Protein AF-A0A920SZR5-F1 (afdb_monomer_lite)

Foldseek 3Di:
DDDDDDDQAPDDDDDKDDWDDPPAWTWIDDVVVGFIKIAGSVVNDIDGD

Structure (mmCIF, N/CA/C/O backbone):
data_AF-A0A920SZR5-F1
#
_entry.id   AF-A0A920SZR5-F1
#
loop_
_atom_site.group_PDB
_atom_site.id
_atom_site.type_symbol
_atom_site.label_atom_id
_atom_site.label_alt_id
_atom_site.label_comp_id
_atom_site.label_asym_id
_atom_site.label_entity_id
_atom_site.label_seq_id
_atom_site.pdbx_PDB_ins_code
_atom_site.Cartn_x
_atom_site.Cartn_y
_atom_site.Cartn_z
_atom_site.occupancy
_atom_site.B_iso_or_equiv
_atom_site.auth_seq_id
_atom_site.auth_comp_id
_atom_site.auth_asym_id
_atom_site.auth_atom_id
_atom_site.pdbx_PDB_model_num
ATOM 1 N N . MET A 1 1 ? 0.198 19.048 23.227 1.00 62.03 1 MET A N 1
ATOM 2 C CA . MET A 1 1 ? -0.403 18.367 22.064 1.00 62.03 1 MET A CA 1
ATOM 3 C C . MET A 1 1 ? 0.701 17.507 21.475 1.00 62.03 1 MET A C 1
ATOM 5 O O . MET A 1 1 ? 1.521 18.021 20.731 1.00 62.03 1 MET A O 1
ATOM 9 N N . ASN A 1 2 ? 0.807 16.258 21.935 1.00 86.62 2 ASN A N 1
ATOM 10 C CA . ASN A 1 2 ? 1.895 15.358 21.551 1.00 86.62 2 ASN A CA 1
ATOM 11 C C . ASN A 1 2 ? 1.309 14.309 20.620 1.00 86.62 2 ASN A C 1
ATOM 13 O O . ASN A 1 2 ? 0.527 13.468 21.055 1.00 86.62 2 ASN A O 1
ATOM 17 N N . TRP A 1 3 ? 1.651 14.404 19.343 1.00 91.94 3 TRP A N 1
ATOM 18 C CA . TRP A 1 3 ? 1.339 13.363 18.380 1.00 91.94 3 TRP A CA 1
ATOM 19 C C . TRP A 1 3 ? 2.407 12.282 18.478 1.00 91.94 3 TRP A C 1
ATOM 21 O O . TRP A 1 3 ? 3.598 12.591 18.495 1.00 91.94 3 TRP A O 1
ATOM 31 N N . ASN A 1 4 ? 1.968 11.030 18.561 1.00 90.81 4 ASN A N 1
ATOM 32 C CA . ASN A 1 4 ? 2.841 9.881 18.390 1.00 90.81 4 ASN A CA 1
ATOM 33 C C . ASN A 1 4 ? 2.600 9.323 16.990 1.00 90.81 4 ASN A C 1
ATOM 35 O O . ASN A 1 4 ? 1.454 9.059 16.628 1.00 90.81 4 ASN A O 1
ATOM 39 N N . PHE A 1 5 ? 3.665 9.188 16.210 1.00 91.38 5 PHE A N 1
ATOM 40 C CA . PHE A 1 5 ? 3.595 8.687 14.845 1.00 91.38 5 PHE A CA 1
ATOM 41 C C . PHE A 1 5 ? 4.107 7.255 14.810 1.00 91.38 5 PHE A C 1
ATOM 43 O O . PHE A 1 5 ? 5.128 6.934 15.416 1.00 91.38 5 PHE A O 1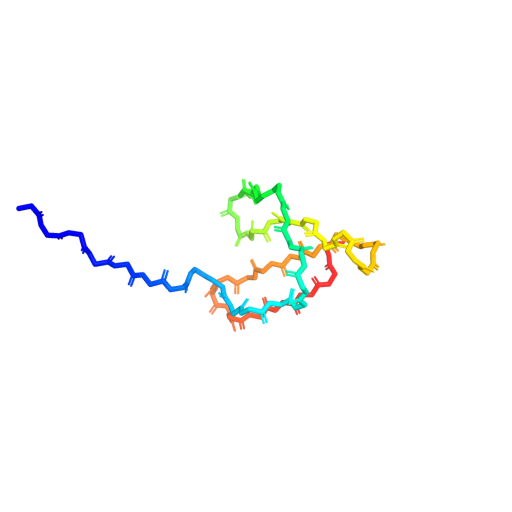
ATOM 50 N N . GLU A 1 6 ? 3.412 6.414 14.059 1.00 88.62 6 GLU A N 1
ATOM 51 C CA . GLU A 1 6 ? 3.808 5.039 13.801 1.00 88.62 6 GLU A CA 1
ATOM 52 C C . GLU A 1 6 ? 3.663 4.719 12.316 1.00 88.62 6 GLU A C 1
ATOM 54 O O . GLU A 1 6 ? 2.922 5.377 11.581 1.00 88.62 6 GLU A O 1
ATOM 59 N N . ASN A 1 7 ? 4.389 3.698 11.868 1.00 85.75 7 ASN A N 1
ATOM 60 C CA . ASN A 1 7 ? 4.246 3.204 10.509 1.00 85.75 7 ASN A CA 1
ATOM 61 C C . ASN A 1 7 ? 2.889 2.507 10.374 1.00 85.75 7 ASN A C 1
ATOM 63 O O . ASN A 1 7 ? 2.672 1.458 10.978 1.00 85.75 7 ASN A O 1
ATOM 67 N N . ALA A 1 8 ? 2.002 3.065 9.550 1.00 80.94 8 ALA A N 1
ATOM 68 C CA . ALA A 1 8 ? 0.684 2.482 9.295 1.00 80.94 8 ALA A CA 1
ATOM 69 C C . ALA A 1 8 ? 0.763 1.100 8.611 1.00 80.94 8 ALA A C 1
ATOM 71 O O . ALA A 1 8 ? -0.080 0.235 8.842 1.00 80.94 8 ALA A O 1
ATOM 72 N N . ALA A 1 9 ? 1.795 0.885 7.792 1.00 81.44 9 ALA A N 1
ATOM 73 C CA . ALA A 1 9 ? 2.100 -0.362 7.099 1.00 81.44 9 ALA A CA 1
ATOM 74 C C . ALA A 1 9 ? 3.629 -0.561 7.046 1.00 81.44 9 ALA A C 1
ATOM 76 O O . A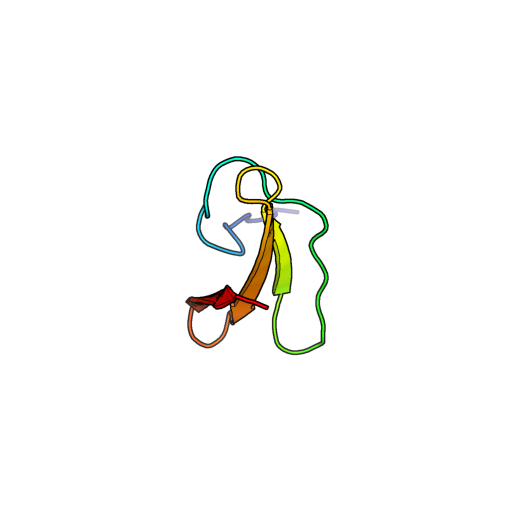LA A 1 9 ? 4.376 0.414 7.184 1.00 81.44 9 ALA A O 1
ATOM 77 N N . PRO A 1 10 ? 4.130 -1.797 6.860 1.00 79.81 10 PRO A N 1
ATOM 78 C CA . PRO A 1 10 ? 5.554 -2.013 6.629 1.00 79.81 10 PRO A CA 1
ATOM 79 C C . PRO A 1 10 ? 6.011 -1.333 5.329 1.00 79.81 10 PRO A C 1
ATOM 81 O O . PRO A 1 10 ? 5.216 -1.095 4.422 1.00 79.81 10 PRO A O 1
ATOM 84 N N . VAL A 1 11 ? 7.307 -1.036 5.228 1.00 76.44 11 VAL A N 1
ATOM 85 C CA . VAL A 1 11 ? 7.901 -0.501 3.993 1.00 76.44 11 VAL A CA 1
ATOM 86 C C . VAL A 1 11 ? 7.858 -1.592 2.923 1.00 76.44 11 VAL A C 1
ATOM 88 O O . VAL A 1 11 ? 8.509 -2.627 3.066 1.00 76.44 11 VAL A O 1
ATOM 91 N N . ILE A 1 12 ? 7.071 -1.383 1.867 1.00 73.44 12 ILE A N 1
ATOM 92 C CA . ILE A 1 12 ? 6.830 -2.382 0.819 1.00 73.44 12 ILE A CA 1
ATOM 93 C C . ILE A 1 12 ? 7.338 -1.848 -0.522 1.00 73.44 12 ILE A C 1
ATOM 95 O O . ILE A 1 12 ? 6.660 -1.097 -1.219 1.00 73.44 12 ILE A O 1
ATOM 99 N N . GLY A 1 13 ? 8.540 -2.277 -0.911 1.00 73.81 13 GLY A N 1
ATOM 100 C CA . GLY A 1 13 ? 9.182 -1.849 -2.157 1.00 73.81 13 GLY A CA 1
ATOM 101 C C . GLY A 1 13 ? 9.810 -0.456 -2.062 1.00 73.81 13 GLY A C 1
ATOM 102 O O . GLY A 1 13 ? 10.243 -0.044 -0.990 1.00 73.81 13 GLY A O 1
ATOM 103 N N . SER A 1 14 ? 9.921 0.235 -3.202 1.00 80.38 14 SER A N 1
ATOM 104 C CA . SER A 1 14 ? 10.589 1.541 -3.295 1.00 80.38 14 SER A CA 1
ATOM 105 C C . SER A 1 14 ? 9.612 2.714 -3.260 1.00 80.38 14 SER A C 1
ATOM 107 O O . SER A 1 14 ? 9.692 3.545 -2.364 1.00 80.38 14 SER A O 1
ATOM 109 N N . ILE A 1 15 ? 8.704 2.790 -4.236 1.00 84.75 15 ILE A N 1
ATOM 110 C CA . ILE A 1 15 ? 7.802 3.928 -4.427 1.00 84.75 15 ILE A CA 1
ATOM 111 C C . ILE A 1 15 ? 6.364 3.423 -4.394 1.00 84.75 15 ILE A C 1
ATOM 113 O O . ILE A 1 15 ? 5.895 2.782 -5.343 1.00 84.75 15 ILE A O 1
ATOM 117 N N . THR A 1 16 ? 5.684 3.721 -3.289 1.00 89.94 16 THR A N 1
ATOM 118 C CA . THR A 1 16 ? 4.251 3.492 -3.106 1.00 89.94 16 THR A CA 1
ATOM 119 C C . THR A 1 16 ? 3.508 4.815 -3.029 1.00 89.94 16 THR A C 1
ATOM 121 O O . THR A 1 16 ? 3.967 5.720 -2.335 1.00 89.94 16 THR A O 1
ATOM 124 N N . GLU A 1 17 ? 2.357 4.926 -3.688 1.00 91.38 17 GLU A N 1
ATOM 125 C CA . GLU A 1 17 ? 1.567 6.161 -3.714 1.00 91.38 17 GLU A CA 1
ATOM 126 C C . GLU A 1 17 ? 0.057 5.883 -3.729 1.00 91.38 17 GLU A C 1
ATOM 128 O O . GLU A 1 17 ? -0.393 4.744 -3.864 1.00 91.38 17 GLU A O 1
ATOM 133 N N . GLY A 1 18 ? -0.739 6.949 -3.609 1.00 92.75 18 GLY A N 1
ATOM 134 C CA . GLY A 1 18 ? -2.185 6.883 -3.824 1.00 92.75 18 GLY A CA 1
ATOM 135 C C . GLY A 1 18 ? -2.928 6.056 -2.778 1.00 92.75 18 GLY A C 1
ATOM 136 O O . GLY A 1 18 ? -3.827 5.300 -3.136 1.00 92.75 18 GLY A O 1
ATOM 137 N N . ASN A 1 19 ? -2.545 6.179 -1.502 1.00 92.19 19 ASN A N 1
ATOM 138 C CA . ASN A 1 19 ? -3.197 5.446 -0.416 1.00 92.19 19 ASN A CA 1
ATOM 139 C C . ASN A 1 19 ? -4.696 5.782 -0.371 1.00 92.19 19 ASN A C 1
ATOM 141 O O . ASN A 1 19 ? -5.067 6.951 -0.245 1.00 92.19 19 ASN A O 1
ATOM 145 N N . ALA A 1 20 ? -5.541 4.758 -0.418 1.00 95.50 20 ALA A N 1
ATOM 146 C CA . ALA A 1 20 ? -6.986 4.861 -0.283 1.00 95.50 20 ALA A CA 1
ATOM 147 C C . ALA A 1 20 ? -7.486 3.824 0.728 1.00 95.50 20 ALA A C 1
ATOM 149 O O . ALA A 1 20 ? -6.989 2.702 0.772 1.00 95.50 20 ALA A O 1
ATOM 150 N N . TRP A 1 21 ? -8.464 4.194 1.550 1.00 95.06 21 TRP A N 1
ATOM 151 C CA . TRP A 1 21 ? -9.095 3.285 2.505 1.00 95.06 21 TRP A CA 1
ATOM 152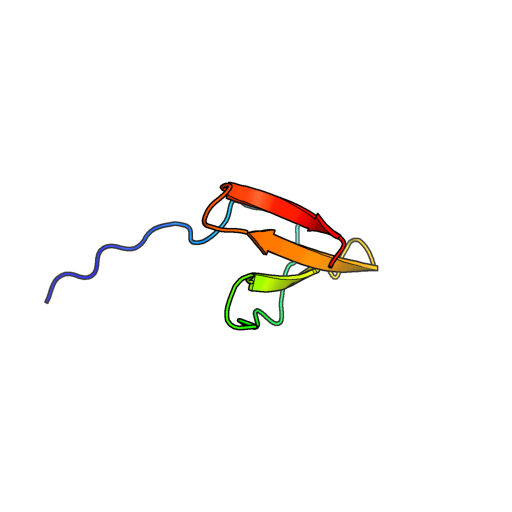 C C . TRP A 1 21 ? -10.472 2.882 1.987 1.00 95.06 21 TRP A C 1
ATOM 154 O O . TRP A 1 21 ? -11.294 3.756 1.717 1.00 95.06 21 TRP A O 1
ATOM 164 N N . ASP A 1 22 ? -10.726 1.580 1.852 1.00 94.62 22 ASP A N 1
ATOM 165 C CA . ASP A 1 22 ? -12.009 1.060 1.351 1.00 94.62 22 ASP A CA 1
ATOM 166 C C . ASP A 1 22 ? -13.031 0.749 2.466 1.00 94.62 22 ASP A C 1
ATOM 168 O O . ASP A 1 22 ? -14.165 0.372 2.182 1.00 94.62 22 ASP A O 1
ATOM 172 N N . G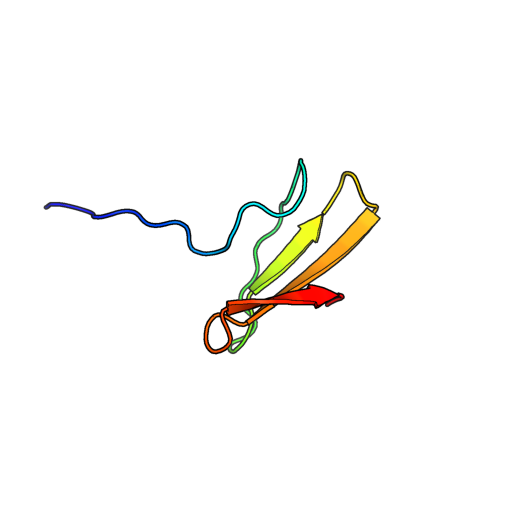LY A 1 23 ? -12.648 0.936 3.733 1.00 96.06 23 GLY A N 1
ATOM 173 C CA . GLY A 1 23 ? -13.437 0.545 4.905 1.00 96.06 23 GLY A CA 1
ATOM 174 C C . GLY A 1 23 ? -12.844 -0.642 5.668 1.00 96.06 23 GLY A C 1
ATOM 175 O O . GLY A 1 23 ? -13.092 -0.768 6.867 1.00 96.06 23 GLY A O 1
ATOM 176 N N . GLU A 1 24 ? -12.011 -1.455 5.017 1.00 94.94 24 GLU A N 1
ATOM 177 C CA . GLU A 1 24 ? -11.409 -2.667 5.582 1.00 94.94 24 GLU A CA 1
ATOM 178 C C . GLU A 1 24 ? -9.904 -2.811 5.332 1.00 94.94 24 GLU A C 1
ATOM 180 O O . GLU A 1 24 ? -9.185 -3.340 6.187 1.00 94.94 24 GLU A O 1
ATOM 185 N N . LYS A 1 25 ? -9.427 -2.380 4.165 1.00 95.50 25 LYS A N 1
ATOM 186 C CA . LYS A 1 25 ? -8.044 -2.483 3.707 1.00 95.50 25 LYS A CA 1
ATOM 187 C C . LYS A 1 25 ? -7.564 -1.155 3.134 1.00 95.50 25 LYS A C 1
ATOM 189 O O . LYS A 1 25 ? -8.318 -0.345 2.593 1.00 95.50 25 LYS A O 1
ATOM 194 N N . MET A 1 26 ? -6.256 -0.945 3.242 1.00 94.38 26 MET A N 1
ATOM 195 C CA . MET A 1 26 ? -5.577 0.160 2.579 1.00 94.38 26 MET A CA 1
ATOM 196 C C . MET A 1 26 ? -5.141 -0.298 1.191 1.00 94.38 26 MET A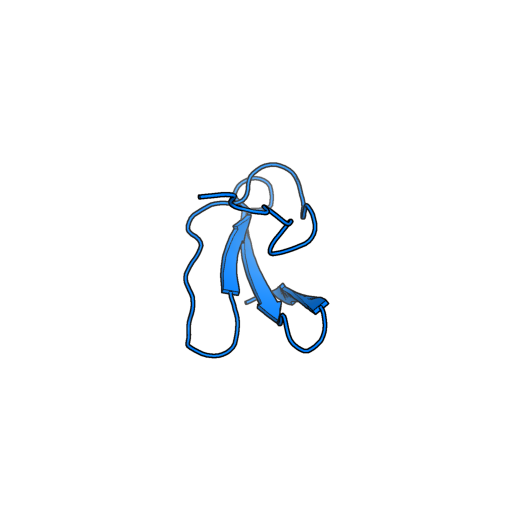 C 1
ATOM 198 O O . MET A 1 26 ? -4.348 -1.231 1.076 1.00 94.38 26 MET A O 1
ATOM 202 N N . LEU A 1 27 ? -5.636 0.366 0.155 1.00 94.88 27 LEU A N 1
ATOM 203 C CA . LEU A 1 27 ? -5.234 0.202 -1.238 1.00 94.88 27 LEU A CA 1
ATOM 204 C C . LEU A 1 27 ? -4.151 1.223 -1.582 1.00 94.88 27 LEU A C 1
ATOM 206 O O . LEU A 1 27 ? -4.198 2.355 -1.105 1.00 94.88 27 LEU A O 1
ATOM 210 N N . TYR A 1 28 ? -3.176 0.837 -2.396 1.00 93.31 28 TYR A N 1
ATOM 211 C CA . TYR A 1 28 ? -2.104 1.727 -2.846 1.00 93.31 28 TYR A CA 1
ATOM 212 C C . TYR A 1 28 ? -1.429 1.170 -4.099 1.00 93.31 28 TYR A C 1
ATOM 214 O O . TYR A 1 28 ? -1.483 -0.029 -4.385 1.00 93.31 28 TYR A O 1
ATOM 222 N N . SER A 1 29 ? -0.781 2.038 -4.869 1.00 93.88 29 SER A N 1
ATOM 223 C CA . SER A 1 29 ? 0.036 1.626 -6.008 1.00 93.88 29 SER A CA 1
ATOM 224 C C . SER A 1 29 ? 1.468 1.338 -5.557 1.00 93.88 29 SER A C 1
ATOM 226 O O . SER A 1 29 ? 1.985 1.981 -4.647 1.00 93.88 29 SER A O 1
ATOM 228 N N . ASN A 1 30 ? 2.131 0.383 -6.205 1.00 92.12 30 ASN A N 1
ATOM 229 C CA . ASN A 1 30 ? 3.585 0.261 -6.208 1.00 92.12 30 ASN A CA 1
ATOM 230 C C . ASN A 1 30 ? 4.066 0.539 -7.634 1.00 92.12 30 ASN A C 1
ATOM 232 O O . ASN A 1 30 ? 3.960 -0.317 -8.520 1.00 92.12 30 ASN A O 1
ATOM 236 N N . ILE A 1 31 ? 4.554 1.761 -7.850 1.00 91.12 31 ILE A N 1
ATOM 237 C CA . ILE A 1 31 ? 4.857 2.296 -9.183 1.00 91.12 31 ILE A CA 1
ATOM 238 C C . ILE A 1 31 ? 6.045 1.554 -9.796 1.00 91.12 31 ILE A C 1
ATOM 240 O O . ILE A 1 31 ? 5.999 1.152 -10.957 1.00 91.12 31 ILE A O 1
ATOM 244 N N . ALA A 1 32 ? 7.081 1.293 -8.997 1.00 89.94 32 ALA A N 1
ATOM 245 C CA . ALA A 1 32 ? 8.283 0.607 -9.461 1.00 89.94 32 ALA A CA 1
ATOM 246 C C . ALA A 1 32 ? 8.018 -0.835 -9.9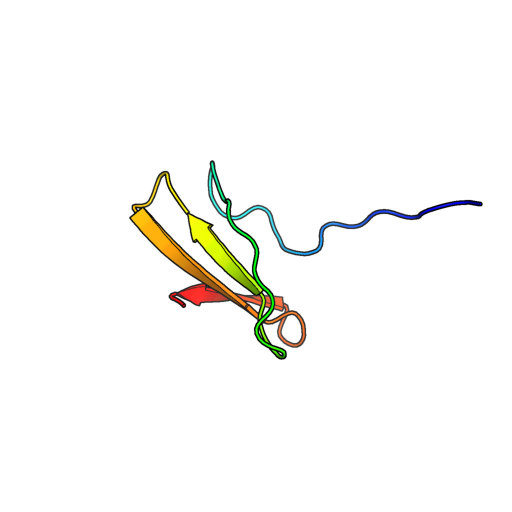23 1.00 89.94 32 ALA A C 1
ATOM 248 O O . ALA A 1 32 ? 8.739 -1.352 -10.773 1.00 89.94 32 ALA A O 1
ATOM 249 N N . MET A 1 33 ? 6.988 -1.486 -9.374 1.00 89.00 33 MET A N 1
ATOM 250 C CA . MET A 1 33 ? 6.627 -2.867 -9.701 1.00 89.00 33 MET A CA 1
ATOM 251 C C . MET A 1 33 ? 5.350 -2.994 -10.546 1.00 89.00 33 MET A C 1
ATOM 253 O O . MET A 1 33 ? 4.869 -4.120 -10.711 1.00 89.00 33 MET A O 1
ATOM 257 N N . ASN A 1 34 ? 4.804 -1.873 -11.038 1.00 92.00 34 ASN A N 1
ATOM 258 C CA . ASN A 1 34 ? 3.594 -1.776 -11.863 1.00 92.00 34 ASN A CA 1
ATOM 259 C C . ASN A 1 34 ? 2.423 -2.641 -11.352 1.00 92.00 34 ASN A C 1
ATOM 261 O O . ASN A 1 34 ? 1.900 -3.498 -12.066 1.00 92.00 34 ASN A O 1
ATOM 265 N N . ARG A 1 35 ? 2.057 -2.478 -10.075 1.00 92.06 35 ARG A N 1
ATOM 266 C CA . ARG A 1 35 ? 0.976 -3.250 -9.439 1.00 92.06 35 ARG A CA 1
ATOM 267 C C . ARG A 1 35 ? 0.212 -2.430 -8.412 1.00 92.06 35 ARG A C 1
ATOM 269 O O . ARG A 1 35 ? 0.758 -1.490 -7.837 1.00 92.06 35 ARG A O 1
ATOM 276 N N . ILE A 1 36 ? -1.022 -2.842 -8.148 1.00 93.50 36 ILE A N 1
ATOM 277 C CA . ILE A 1 36 ? -1.833 -2.344 -7.035 1.00 93.50 36 ILE A CA 1
ATOM 278 C C . ILE A 1 36 ? -1.735 -3.357 -5.893 1.00 93.50 36 ILE A C 1
ATOM 280 O O . ILE A 1 36 ? -1.753 -4.570 -6.117 1.00 93.50 36 ILE A O 1
ATOM 284 N N . LEU A 1 37 ? -1.572 -2.854 -4.678 1.00 93.12 37 LEU A N 1
ATOM 285 C CA . LEU A 1 37 ? -1.422 -3.639 -3.464 1.00 93.12 37 LEU A CA 1
ATOM 286 C C . LEU A 1 37 ? -2.523 -3.289 -2.465 1.00 93.12 37 LEU A C 1
ATOM 288 O O . LEU A 1 37 ? -3.061 -2.180 -2.468 1.00 93.12 37 LEU A O 1
ATOM 292 N N . SER A 1 38 ? -2.832 -4.249 -1.600 1.00 94.31 38 SER A N 1
ATOM 293 C CA . SER A 1 38 ? -3.719 -4.078 -0.457 1.00 94.31 38 SER A CA 1
ATOM 294 C C . SER A 1 38 ? -2.988 -4.438 0.834 1.00 94.31 38 SER A C 1
ATOM 296 O O . SER A 1 38 ? -2.176 -5.365 0.872 1.00 94.31 38 SER A O 1
ATOM 298 N N . TYR A 1 39 ? -3.258 -3.694 1.902 1.00 93.69 39 TYR A N 1
ATOM 299 C CA . TYR A 1 39 ? -2.791 -3.984 3.254 1.00 93.69 39 TYR A CA 1
ATOM 300 C C . TYR A 1 39 ? -3.989 -4.159 4.187 1.00 93.69 39 TYR A C 1
ATOM 302 O O . TYR A 1 39 ? -4.827 -3.263 4.294 1.00 93.69 39 TYR A O 1
ATOM 310 N N . ASP A 1 40 ? -4.059 -5.308 4.863 1.00 94.69 40 ASP A N 1
ATOM 311 C CA . ASP A 1 40 ? -5.050 -5.574 5.908 1.00 94.69 40 ASP A CA 1
ATOM 312 C C . ASP A 1 40 ? -4.418 -5.311 7.288 1.00 94.69 40 ASP A C 1
ATOM 314 O O . ASP A 1 40 ? -3.565 -6.095 7.723 1.00 94.69 40 ASP A O 1
ATOM 318 N N . PRO A 1 41 ? -4.817 -4.242 8.003 1.00 91.94 41 PRO A N 1
ATOM 319 C CA . PRO A 1 41 ? -4.238 -3.903 9.301 1.00 91.94 41 PRO A CA 1
ATOM 320 C C . PRO A 1 41 ? -4.630 -4.880 10.418 1.00 91.94 41 PRO A C 1
ATOM 322 O O . PRO A 1 41 ? -3.911 -4.973 11.413 1.00 91.94 41 PRO A O 1
ATOM 325 N N . ARG A 1 42 ? -5.732 -5.633 10.270 1.00 93.06 42 ARG A N 1
ATOM 326 C CA . ARG A 1 42 ? -6.182 -6.630 11.259 1.00 93.06 42 ARG A CA 1
ATOM 327 C C . ARG A 1 42 ? -5.243 -7.830 11.266 1.00 93.06 42 ARG A C 1
ATOM 329 O O . ARG A 1 42 ? -4.925 -8.369 12.321 1.00 93.06 42 ARG A O 1
ATOM 336 N N . LEU A 1 43 ? -4.790 -8.222 10.075 1.00 93.12 43 LEU A N 1
ATOM 337 C CA . LEU A 1 43 ? -3.877 -9.347 9.871 1.00 93.12 43 LEU A CA 1
ATOM 338 C C . LEU A 1 43 ? -2.407 -8.915 9.765 1.00 93.12 43 LEU A C 1
ATOM 340 O O . LEU A 1 43 ? -1.523 -9.763 9.839 1.00 93.12 43 LEU A O 1
ATOM 344 N N . LYS A 1 44 ? -2.140 -7.615 9.589 1.00 90.00 44 LYS A N 1
ATOM 345 C CA . LYS A 1 44 ? -0.817 -7.038 9.294 1.00 90.00 44 LYS A CA 1
ATOM 346 C C . LYS A 1 44 ? -0.160 -7.673 8.066 1.00 90.00 44 LYS A C 1
ATOM 348 O O . LYS A 1 44 ? 1.036 -7.962 8.062 1.00 90.00 44 LYS A O 1
ATOM 353 N N . THR A 1 45 ? -0.949 -7.901 7.019 1.00 91.56 45 THR A N 1
ATOM 354 C CA . THR A 1 45 ? -0.491 -8.564 5.788 1.00 91.56 45 THR A CA 1
ATOM 355 C C . THR A 1 45 ? -0.669 -7.675 4.570 1.00 91.56 45 THR A C 1
ATOM 357 O O . THR A 1 45 ? -1.590 -6.865 4.507 1.00 91.56 45 THR A O 1
ATOM 360 N N . CYS A 1 46 ? 0.229 -7.841 3.600 1.00 90.19 46 CYS A N 1
ATOM 361 C CA . CYS A 1 46 ? 0.176 -7.185 2.301 1.00 90.19 46 CYS A CA 1
ATOM 362 C C . CYS A 1 46 ? -0.022 -8.228 1.195 1.00 90.19 46 CYS A C 1
ATOM 364 O O . CYS A 1 46 ? 0.636 -9.269 1.207 1.00 90.19 46 CYS A O 1
ATOM 366 N N . GLY A 1 47 ? -0.871 -7.918 0.217 1.00 91.00 47 GLY A N 1
ATOM 367 C CA . GLY A 1 47 ? -1.103 -8.733 -0.973 1.00 91.00 47 GLY A CA 1
ATOM 368 C C . GLY A 1 47 ? -1.370 -7.884 -2.212 1.00 91.00 47 GLY A C 1
ATOM 369 O O . GLY A 1 47 ? -1.391 -6.657 -2.143 1.00 91.00 47 GLY A O 1
ATOM 370 N N . LEU A 1 48 ? -1.573 -8.539 -3.355 1.00 90.75 48 LEU A N 1
ATOM 371 C CA . LEU A 1 48 ? -2.148 -7.871 -4.526 1.00 90.75 48 LEU A CA 1
ATOM 372 C C . LEU A 1 48 ? -3.565 -7.395 -4.169 1.00 90.75 48 LEU A C 1
ATOM 374 O O . LEU A 1 48 ? -4.271 -8.087 -3.429 1.00 90.75 48 LEU A O 1
ATOM 378 N N . ALA A 1 49 ? -3.920 -6.188 -4.612 1.00 85.25 49 ALA A N 1
ATOM 379 C CA . ALA A 1 49 ? -5.285 -5.676 -4.484 1.00 85.25 49 ALA A CA 1
ATOM 380 C C . ALA A 1 49 ? -6.236 -6.405 -5.435 1.00 85.25 49 ALA A C 1
ATOM 382 O O . ALA A 1 49 ? -5.805 -6.704 -6.573 1.00 85.25 49 ALA A O 1
#

Sequence (49 aa):
MNWNFENAAPVIGSITEGNAWDGEKMLYSNIAMNRILSYDPRLKTCGLA

Secondary structure (DSSP, 8-state):
-------SS---SS-EEEEEE-SSSEEEEETTTTEEEEEETTTTEEEE-

pLDDT: mean 89.29, std 6.83, range [62.03, 96.06]

Radius of gyration: 11.69 Å; chains: 1; bounding box: 24×28×34 Å